Protein AF-A0A8H6L3G5-F1 (afdb_monomer)

Secondary structure (DSSP, 8-state):
--HHHHHHHHHHHHHHHHHT-TTS------TTBGGGS-TTSTTTSSS-TT---TTSPPP-TT-BS--EEEEEE-TTS-EEEEEEESS---------HHHHHHHHHHS---TTTTT--TTT---------

Organism: NCBI:txid112416

Mean predicted aligned error: 13.93 Å

InterPro domains:
  IPR003010 Carbon-nitrogen hydrolase [PF00795] (61-104)
  IPR036526 Carbon-nitrogen hydrolase superfamily [G3DSA:3.60.110.10] (43-126)
  IPR036526 Carbon-nitrogen hydrolase superfamily [SSF56317] (59-121)
  IPR044149 Nitrilase/Cyanide hydratase [PTHR46044] (58-125)

Solvent-accessible surface area (backbone atoms only — not comparable to full-atom values):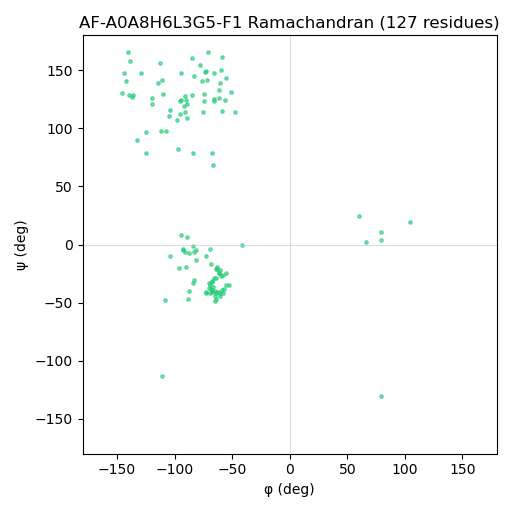 8426 Å² total; per-residue (Å²): 136,64,66,67,61,51,52,54,50,53,55,50,53,54,49,55,57,51,71,76,38,88,86,54,80,73,79,83,53,74,41,52,26,48,63,79,50,64,74,76,38,71,66,71,27,86,91,41,92,84,49,52,46,97,86,70,44,75,82,49,58,85,42,67,77,50,58,77,50,64,59,41,69,41,85,84,73,44,71,62,28,70,63,42,61,46,50,87,78,89,87,72,68,89,82,61,72,66,54,55,57,45,34,50,63,74,51,63,77,32,72,85,53,90,65,47,48,69,92,80,58,76,84,88,82,88,85,85,130

Foldseek 3Di:
DVPVVVVVVVVVVVVVVCVVDVPDDDPLDQPQFPLVDPCVPPLNDPPDQPRDDPVSHHGDRGDHPDQFQDFDAALVRHTQGGTDTRGDDDDDGDDDPVSVVVSCVVVVPPCVPPVDDCVVDDDDDDDDD

Radius of gyration: 22.5 Å; Cα contacts (8 Å, |Δi|>4): 105; chains: 1; bounding box: 47×41×61 Å

Sequence (129 aa):
MPLVRHQLKSILQSKLLAYLNPSHSSPTLPTHQVSLFPSDYPPFAAPNPSDRKPDGTAWTANDVLSHGGSCVIGPLGTFLAEPVWGNEEIVYAELRMGELTEAKMDFSFDPVGSYLRPGVLYVPVEVLY

pLDDT: mean 70.88, std 15.43, range [35.84, 92.38]

Structure (mmCIF, N/CA/C/O backbone):
data_AF-A0A8H6L3G5-F1
#
_entry.id   AF-A0A8H6L3G5-F1
#
loop_
_atom_site.group_PDB
_atom_site.id
_atom_site.type_symbol
_atom_site.label_atom_id
_atom_site.label_alt_id
_atom_site.label_comp_id
_atom_site.label_asym_id
_atom_site.label_entity_id
_atom_site.label_seq_id
_atom_site.pdbx_PDB_ins_code
_atom_site.Cartn_x
_atom_site.Cartn_y
_atom_site.Cartn_z
_atom_site.occupancy
_atom_site.B_iso_or_equiv
_atom_site.auth_seq_id
_atom_site.auth_comp_id
_atom_site.auth_asym_id
_atom_site.auth_atom_id
_atom_site.pdbx_PDB_model_num
ATOM 1 N N . MET A 1 1 ? 10.151 18.062 -30.254 1.00 47.44 1 MET A N 1
ATOM 2 C CA . MET A 1 1 ? 9.072 17.887 -29.249 1.00 47.44 1 MET A CA 1
ATOM 3 C C . MET A 1 1 ? 7.711 17.330 -29.765 1.00 47.44 1 MET A C 1
ATOM 5 O O . MET A 1 1 ? 6.732 17.471 -29.042 1.00 47.44 1 MET A O 1
ATOM 9 N N . PRO A 1 2 ? 7.579 16.635 -30.924 1.00 43.16 2 PRO A N 1
ATOM 10 C CA . PRO A 1 2 ? 6.332 15.920 -31.274 1.00 43.16 2 PRO A CA 1
ATOM 11 C C . PRO A 1 2 ? 6.332 14.412 -30.932 1.00 43.16 2 PRO A C 1
ATOM 13 O O . PRO A 1 2 ? 5.262 13.827 -30.779 1.00 43.16 2 PRO A O 1
ATOM 16 N N . LEU A 1 3 ? 7.508 13.790 -30.760 1.00 40.47 3 LEU A N 1
ATOM 17 C CA . LEU A 1 3 ? 7.647 12.334 -30.589 1.00 40.47 3 LEU A CA 1
ATOM 18 C C . LEU A 1 3 ? 7.055 11.811 -29.263 1.00 40.47 3 LEU A C 1
ATOM 20 O O . LEU A 1 3 ? 6.355 10.804 -29.248 1.00 40.47 3 LEU A O 1
ATOM 24 N N . VAL A 1 4 ? 7.269 12.542 -28.162 1.00 45.81 4 VAL A N 1
ATOM 25 C CA . VAL A 1 4 ? 6.807 12.165 -26.810 1.00 45.81 4 VAL A CA 1
ATOM 26 C C . VAL A 1 4 ? 5.277 12.147 -26.721 1.00 45.81 4 VAL A C 1
ATOM 28 O O . VAL A 1 4 ? 4.692 11.225 -26.162 1.00 45.81 4 VAL A O 1
ATOM 31 N N . ARG A 1 5 ? 4.601 13.120 -27.351 1.00 44.12 5 ARG A N 1
ATOM 32 C CA . ARG A 1 5 ? 3.128 13.168 -27.403 1.00 44.12 5 ARG A CA 1
ATOM 33 C C . ARG A 1 5 ? 2.538 12.032 -28.236 1.00 44.12 5 ARG A C 1
ATOM 35 O O . ARG A 1 5 ? 1.439 11.578 -27.935 1.00 44.12 5 ARG A O 1
ATOM 42 N N . HIS A 1 6 ? 3.244 11.588 -29.274 1.00 35.84 6 HIS A N 1
ATOM 43 C CA . HIS A 1 6 ? 2.800 10.483 -30.117 1.00 35.84 6 HIS A CA 1
ATOM 44 C C . HIS A 1 6 ? 2.918 9.136 -29.387 1.00 35.84 6 HIS A C 1
ATOM 46 O O . HIS A 1 6 ? 1.985 8.337 -29.433 1.00 35.84 6 HIS A O 1
ATOM 52 N N . GLN A 1 7 ? 4.016 8.915 -28.655 1.00 47.03 7 GLN A N 1
ATOM 53 C CA . GLN A 1 7 ? 4.214 7.707 -27.844 1.00 47.03 7 GLN A CA 1
ATOM 54 C C . GLN A 1 7 ? 3.203 7.612 -26.692 1.00 47.03 7 GLN A C 1
ATOM 56 O O . GLN A 1 7 ? 2.553 6.583 -26.532 1.00 47.03 7 GLN A O 1
ATOM 61 N N . LEU A 1 8 ? 2.957 8.710 -25.967 1.00 44.19 8 LEU A N 1
ATOM 62 C CA . LEU A 1 8 ? 1.933 8.747 -24.914 1.00 44.19 8 LEU A CA 1
ATOM 63 C C . LEU A 1 8 ? 0.522 8.461 -25.445 1.00 44.19 8 LEU A C 1
ATOM 65 O O . LEU A 1 8 ? -0.222 7.707 -24.826 1.00 44.19 8 LEU A O 1
ATOM 69 N N . LYS A 1 9 ? 0.154 9.016 -26.608 1.00 44.09 9 LYS A N 1
ATOM 70 C CA . LYS A 1 9 ? -1.143 8.726 -27.240 1.00 44.09 9 LYS A CA 1
ATOM 71 C C . LYS A 1 9 ? -1.261 7.262 -27.655 1.00 44.09 9 LYS A C 1
ATOM 73 O O . LYS A 1 9 ? -2.298 6.666 -27.402 1.00 44.09 9 LYS A O 1
ATOM 78 N N . SER A 1 10 ? -0.199 6.688 -28.222 1.00 38.88 10 SER A N 1
ATOM 79 C CA . SER A 1 10 ? -0.140 5.272 -28.602 1.00 38.88 10 SER A CA 1
ATOM 80 C C . SER A 1 10 ? -0.329 4.347 -27.396 1.00 38.88 10 SER A C 1
ATOM 82 O O . SER A 1 10 ? -1.105 3.398 -27.471 1.00 38.88 10 SER A O 1
ATOM 84 N N . ILE A 1 11 ? 0.331 4.652 -26.274 1.00 47.75 11 ILE A N 1
ATOM 85 C CA . ILE A 1 11 ? 0.233 3.882 -25.025 1.00 47.75 11 ILE A CA 1
ATOM 86 C C . ILE A 1 11 ? -1.165 4.014 -24.404 1.00 47.75 11 ILE A C 1
ATOM 88 O O . ILE A 1 11 ? -1.724 3.038 -23.916 1.00 47.75 11 ILE A O 1
ATOM 92 N N . LEU A 1 12 ? -1.769 5.205 -24.439 1.00 53.69 12 LEU A N 1
ATOM 93 C CA . LEU A 1 12 ? -3.120 5.417 -23.911 1.00 53.69 12 LEU A CA 1
ATOM 94 C C . LEU A 1 12 ? -4.198 4.739 -24.776 1.00 53.69 12 LEU A C 1
ATOM 96 O O . LEU A 1 12 ? -5.156 4.193 -24.233 1.00 53.69 12 LEU A O 1
ATOM 100 N N . GLN A 1 13 ? -4.044 4.735 -26.105 1.00 48.84 13 GLN A N 1
ATOM 101 C CA . GLN A 1 13 ? -4.986 4.081 -27.024 1.00 48.84 13 GLN A CA 1
ATOM 102 C C . GLN A 1 13 ? -4.938 2.554 -26.922 1.00 48.84 13 GLN A C 1
ATOM 104 O O . GLN A 1 13 ? -5.993 1.919 -26.923 1.00 48.84 13 GLN A O 1
ATOM 109 N N . SER A 1 14 ? -3.742 1.965 -26.806 1.00 43.97 14 SER A N 1
ATOM 110 C CA . SER A 1 14 ? -3.608 0.519 -26.598 1.00 43.97 14 SER A CA 1
ATOM 111 C C . SER A 1 14 ? -4.159 0.089 -25.235 1.00 43.97 14 SER A C 1
ATOM 113 O O . SER A 1 14 ? -4.830 -0.938 -25.155 1.00 43.97 14 SER A O 1
ATOM 115 N N . LYS A 1 15 ? -3.980 0.912 -24.191 1.00 54.81 15 LYS A N 1
ATOM 116 C CA . LYS A 1 15 ? -4.570 0.690 -22.860 1.00 54.81 15 LYS A CA 1
ATOM 117 C C . LYS A 1 15 ? -6.096 0.743 -22.883 1.00 54.81 15 LYS A C 1
ATOM 119 O O . LYS A 1 15 ? -6.733 -0.169 -22.372 1.00 54.81 15 LYS A O 1
ATOM 124 N N . LEU A 1 16 ? -6.694 1.749 -23.529 1.00 53.56 16 LEU A N 1
ATOM 125 C CA . LEU A 1 16 ? -8.155 1.867 -23.649 1.00 53.56 16 LEU A CA 1
ATOM 126 C C . LEU A 1 16 ? -8.781 0.646 -24.353 1.00 53.56 16 LEU A C 1
ATOM 128 O O . LEU A 1 16 ? -9.835 0.170 -23.942 1.00 53.56 16 LEU A O 1
ATOM 132 N N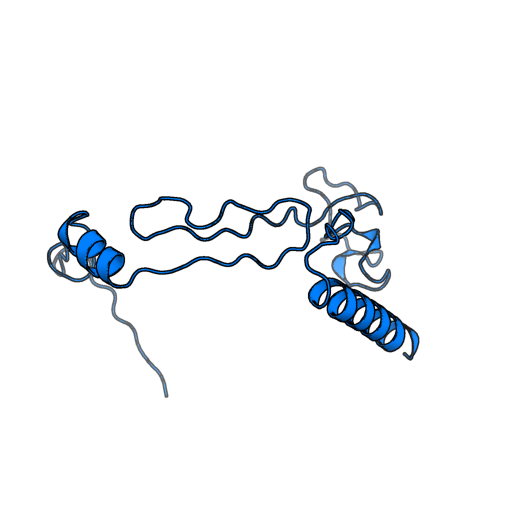 . LEU A 1 17 ? -8.124 0.121 -25.392 1.00 50.94 17 LEU A N 1
ATOM 133 C CA . LEU A 1 17 ? -8.584 -1.068 -26.120 1.00 50.94 17 LEU A CA 1
ATOM 134 C C . LEU A 1 17 ? -8.462 -2.359 -25.296 1.00 50.94 17 LEU A C 1
ATOM 136 O O . LEU A 1 17 ? -9.320 -3.230 -25.427 1.00 50.94 17 LEU A O 1
ATOM 140 N N . ALA A 1 18 ? -7.453 -2.468 -24.425 1.00 50.81 18 ALA A N 1
ATOM 141 C CA . ALA A 1 18 ? -7.323 -3.584 -23.487 1.00 50.81 18 ALA A CA 1
ATOM 142 C C . ALA A 1 18 ? -8.410 -3.559 -22.391 1.00 50.81 18 ALA A C 1
ATOM 144 O O . ALA A 1 18 ? -8.932 -4.610 -22.033 1.00 50.81 18 ALA A O 1
ATOM 145 N N . TYR A 1 19 ? -8.834 -2.374 -21.927 1.00 51.31 19 TYR A N 1
ATOM 146 C CA . TYR A 1 19 ? -9.932 -2.239 -20.952 1.00 51.31 19 TYR A CA 1
ATOM 147 C C . TYR A 1 19 ? -11.303 -2.674 -21.481 1.00 51.31 19 TYR A C 1
ATOM 149 O O . TYR A 1 19 ? -12.155 -3.090 -20.700 1.00 51.31 19 TYR A O 1
ATOM 157 N N . LEU A 1 20 ? -11.541 -2.564 -22.790 1.00 48.34 20 LEU A N 1
ATOM 158 C CA . LEU A 1 20 ? -12.844 -2.863 -23.394 1.00 48.34 20 LEU A CA 1
ATOM 159 C C . LEU A 1 20 ? -13.065 -4.359 -23.685 1.00 48.34 20 LEU A C 1
ATOM 161 O O . LEU A 1 20 ? -14.177 -4.734 -24.046 1.00 48.34 20 LEU A O 1
ATOM 165 N N . ASN A 1 21 ? -12.050 -5.215 -23.508 1.00 41.09 21 ASN A N 1
ATOM 166 C CA . ASN A 1 21 ? -12.141 -6.663 -23.723 1.00 41.09 21 ASN A CA 1
ATOM 167 C C . ASN A 1 21 ? -11.527 -7.447 -22.545 1.00 41.09 21 ASN A C 1
ATOM 169 O O . ASN A 1 21 ? -10.350 -7.808 -22.593 1.00 41.09 21 ASN A O 1
ATOM 173 N N . PRO A 1 22 ? -12.318 -7.793 -21.511 1.00 46.03 22 PRO A N 1
ATOM 174 C CA . PRO A 1 22 ? -11.829 -8.488 -20.314 1.00 46.03 22 PRO A CA 1
ATOM 175 C C . PRO A 1 22 ? -11.394 -9.948 -20.555 1.00 46.03 22 PRO A C 1
ATOM 177 O O . PRO A 1 22 ? -10.902 -10.599 -19.641 1.00 46.03 22 PRO A O 1
ATOM 180 N N . SER A 1 23 ? -11.563 -10.484 -21.770 1.00 41.09 23 SER A N 1
ATOM 181 C CA . SER A 1 23 ? -11.120 -11.834 -22.148 1.00 41.09 23 SER A CA 1
ATOM 182 C C . SER A 1 23 ? -9.678 -11.898 -22.660 1.00 41.09 23 SER A C 1
ATOM 184 O O . SER A 1 23 ? -9.171 -12.992 -22.903 1.00 41.09 23 SER A O 1
ATOM 186 N N . HIS A 1 24 ? -9.017 -10.755 -22.856 1.00 40.16 24 HIS A N 1
ATOM 187 C CA . HIS A 1 24 ? -7.600 -10.716 -23.193 1.00 40.16 24 HIS A CA 1
ATOM 1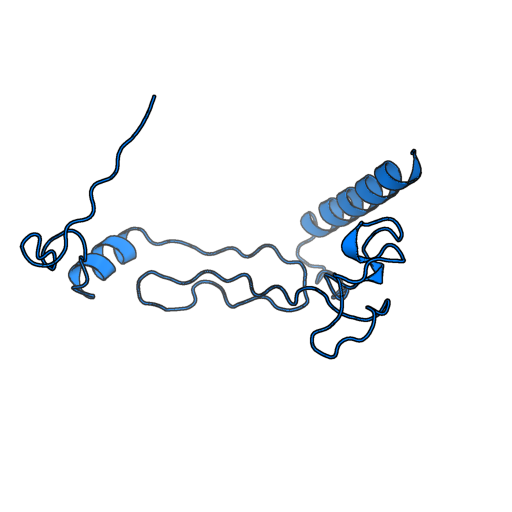88 C C . HIS A 1 24 ? -6.797 -10.463 -21.922 1.00 40.16 24 HIS A C 1
ATOM 190 O O . HIS A 1 24 ? -6.773 -9.351 -21.404 1.00 40.16 24 HIS A O 1
ATOM 196 N N . SER A 1 25 ? -6.108 -11.500 -21.442 1.00 41.75 25 SER A N 1
ATOM 197 C CA . SER A 1 25 ? -4.974 -11.333 -20.537 1.00 41.75 25 SER A CA 1
ATOM 198 C C . SER A 1 25 ? -4.064 -10.252 -21.119 1.00 41.75 25 SER A C 1
ATOM 200 O O . SER A 1 25 ? -3.526 -10.430 -22.219 1.00 41.75 25 SER A O 1
ATOM 202 N N . SER A 1 26 ? -3.951 -9.120 -20.422 1.00 44.78 26 SER A N 1
ATOM 203 C CA . SER A 1 26 ? -3.047 -8.039 -20.806 1.00 44.78 26 SER A CA 1
ATOM 204 C C . SER A 1 26 ? -1.653 -8.642 -21.026 1.00 44.78 26 SER A C 1
ATOM 206 O O . SER A 1 26 ? -1.225 -9.455 -20.200 1.00 44.78 26 SER A O 1
ATOM 208 N N . PRO A 1 27 ? -0.960 -8.353 -22.143 1.00 44.34 27 PRO A N 1
ATOM 209 C CA . PRO A 1 27 ? 0.368 -8.902 -22.366 1.00 44.34 27 PRO A CA 1
ATOM 210 C C . PRO A 1 27 ? 1.256 -8.502 -21.185 1.00 44.34 27 PRO A C 1
ATOM 212 O O . PRO A 1 27 ? 1.366 -7.318 -20.870 1.00 44.34 27 PRO A O 1
ATOM 215 N N . THR A 1 28 ? 1.867 -9.497 -20.536 1.00 51.50 28 THR A N 1
ATOM 216 C CA . THR A 1 28 ? 2.838 -9.349 -19.442 1.00 51.50 28 THR A CA 1
ATOM 217 C C . THR A 1 28 ? 4.114 -8.708 -19.985 1.00 51.50 28 THR A C 1
ATOM 219 O O . THR A 1 28 ? 5.142 -9.363 -20.172 1.00 51.50 28 THR A O 1
ATOM 222 N N . LEU A 1 29 ? 4.031 -7.439 -20.371 1.00 53.88 29 LEU A N 1
ATOM 223 C CA . LEU A 1 29 ? 5.201 -6.644 -20.688 1.00 53.88 29 LEU A CA 1
ATOM 224 C C . LEU A 1 29 ? 5.870 -6.296 -19.358 1.00 53.88 29 LEU A C 1
ATOM 226 O O . LEU A 1 29 ? 5.181 -5.806 -18.464 1.00 53.88 29 LEU A O 1
ATOM 230 N N . PRO A 1 30 ? 7.184 -6.535 -19.214 1.00 56.56 30 PRO A N 1
ATOM 231 C CA . PRO A 1 30 ? 7.897 -6.172 -18.001 1.00 56.56 30 PRO A CA 1
ATOM 232 C C . PRO A 1 30 ? 7.766 -4.666 -17.792 1.00 56.56 30 PRO A C 1
ATOM 234 O O . PRO A 1 30 ? 8.230 -3.861 -18.604 1.00 56.56 30 PRO A O 1
ATOM 237 N N . THR A 1 31 ? 7.086 -4.281 -16.721 1.00 62.34 31 THR A N 1
ATOM 238 C CA . THR A 1 31 ? 6.872 -2.878 -16.390 1.00 62.34 31 THR A CA 1
ATOM 239 C C . THR A 1 31 ? 8.130 -2.278 -15.771 1.00 62.34 31 THR A C 1
ATOM 241 O O . THR A 1 31 ? 8.970 -2.974 -15.205 1.00 62.34 31 THR A O 1
ATOM 244 N N . HIS A 1 32 ? 8.282 -0.958 -15.902 1.00 70.31 32 HIS A N 1
ATOM 245 C CA . HIS A 1 32 ? 9.360 -0.186 -15.270 1.00 70.31 32 HIS A 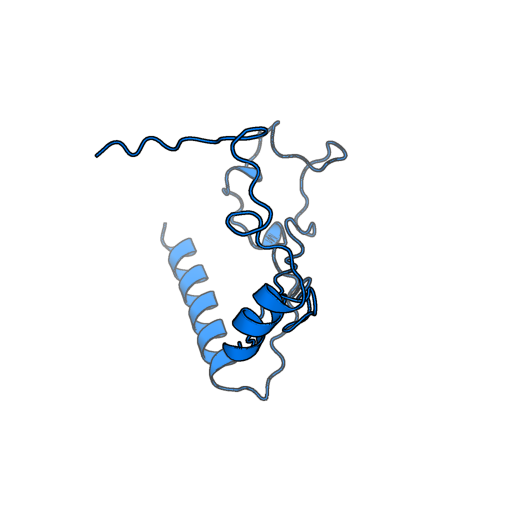CA 1
ATOM 246 C C . HIS A 1 32 ? 10.796 -0.577 -15.666 1.00 70.31 32 HIS A C 1
ATOM 248 O O . HIS A 1 32 ? 11.730 -0.294 -14.913 1.00 70.31 32 HIS A O 1
ATOM 254 N N . GLN A 1 33 ? 11.002 -1.183 -16.839 1.00 78.75 33 GLN A N 1
ATOM 255 C CA . GLN A 1 33 ? 12.346 -1.300 -17.404 1.00 78.75 33 GLN A CA 1
ATOM 256 C C . GLN A 1 33 ? 12.913 0.075 -17.762 1.00 78.75 33 GLN A C 1
ATOM 258 O O . GLN A 1 33 ? 12.175 0.953 -18.210 1.00 78.75 33 GLN A O 1
ATOM 263 N N . VAL A 1 34 ? 14.230 0.244 -17.639 1.00 76.44 34 VAL A N 1
ATOM 264 C CA . VAL A 1 34 ? 14.940 1.473 -18.045 1.00 76.44 34 VAL A CA 1
ATOM 265 C C . VAL A 1 34 ? 14.656 1.825 -19.511 1.00 76.44 34 VAL A C 1
ATOM 267 O O . VAL A 1 34 ? 14.506 2.996 -19.849 1.00 76.44 34 VAL A O 1
ATOM 270 N N . SER A 1 35 ? 14.492 0.817 -20.372 1.00 77.94 35 SER A N 1
ATOM 271 C CA . SER A 1 35 ? 14.134 0.973 -21.789 1.00 77.94 35 SER A CA 1
ATOM 272 C C . SER A 1 35 ? 12.790 1.672 -22.048 1.00 77.94 35 SER A C 1
ATOM 274 O O . SER A 1 35 ? 12.587 2.207 -23.137 1.00 77.94 35 SER A O 1
ATOM 276 N N . LEU A 1 36 ? 11.872 1.675 -21.075 1.00 7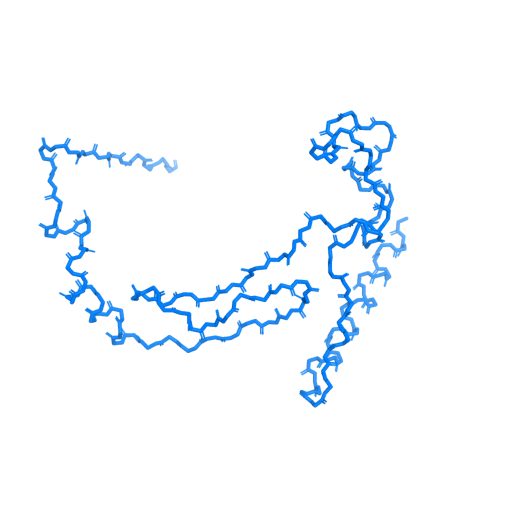5.12 36 LEU A N 1
ATOM 277 C CA . LEU A 1 36 ? 10.558 2.317 -21.196 1.00 75.12 36 LEU A CA 1
ATOM 278 C C . LEU A 1 36 ? 10.615 3.828 -20.948 1.00 75.12 36 LEU A C 1
ATOM 280 O O . LEU A 1 36 ? 9.652 4.538 -21.248 1.00 75.12 36 LEU A O 1
ATOM 284 N N . PHE A 1 37 ? 11.724 4.324 -20.399 1.00 75.00 37 PHE A N 1
ATOM 285 C CA . PHE A 1 37 ? 11.924 5.739 -20.136 1.00 75.00 37 PHE A CA 1
ATOM 286 C C . PHE A 1 37 ? 12.665 6.399 -21.303 1.00 75.00 37 PHE A C 1
ATOM 288 O O . PHE A 1 37 ? 13.507 5.771 -21.949 1.00 75.00 37 PHE A O 1
ATOM 295 N N . PRO A 1 38 ? 12.379 7.679 -21.592 1.00 80.12 38 PRO A N 1
ATOM 296 C CA . PRO A 1 38 ? 13.159 8.433 -22.561 1.00 80.12 38 PRO A CA 1
ATOM 297 C C . PRO A 1 38 ? 14.650 8.431 -22.200 1.00 80.12 38 PRO A C 1
ATOM 299 O O . PRO A 1 38 ? 15.012 8.530 -21.028 1.00 80.12 38 PRO A O 1
ATOM 302 N N . SER A 1 39 ? 15.527 8.372 -23.203 1.00 73.44 39 SER A N 1
ATOM 303 C CA . SER A 1 39 ? 16.983 8.410 -22.991 1.00 73.44 39 SER A CA 1
ATOM 304 C C . SER A 1 39 ? 17.474 9.725 -22.370 1.00 73.44 39 SER A C 1
ATOM 306 O O . SER A 1 39 ? 18.582 9.791 -21.852 1.00 73.44 39 SER A O 1
ATOM 308 N N . ASP A 1 40 ? 16.664 10.781 -22.459 1.00 72.31 40 ASP A N 1
ATOM 309 C CA . ASP A 1 40 ? 16.874 12.098 -21.858 1.00 72.31 40 ASP A CA 1
ATOM 310 C C . ASP A 1 40 ? 16.190 12.257 -20.486 1.00 72.31 40 ASP A C 1
ATOM 312 O O . ASP A 1 40 ? 16.162 13.358 -19.934 1.00 72.31 40 ASP A O 1
ATOM 316 N N . TYR A 1 41 ? 15.646 11.180 -19.907 1.00 72.19 41 TYR A N 1
ATOM 317 C CA . TYR A 1 41 ? 15.111 11.204 -18.549 1.00 72.19 41 TYR A CA 1
ATOM 318 C C . TYR A 1 41 ? 16.265 11.449 -17.552 1.00 72.19 41 TYR A C 1
ATOM 320 O O . TYR A 1 41 ? 17.243 10.701 -17.583 1.00 72.19 41 TYR A O 1
ATOM 328 N N . PRO A 1 42 ? 16.198 12.475 -16.676 1.00 67.06 42 PRO A N 1
ATOM 329 C CA . PRO A 1 42 ? 17.357 12.968 -15.913 1.00 67.06 42 PRO A CA 1
ATOM 330 C C . PRO A 1 42 ? 18.144 11.917 -15.102 1.00 67.06 42 PRO A C 1
ATOM 332 O O . PRO A 1 42 ? 19.368 12.034 -15.022 1.00 67.06 42 PRO A O 1
ATOM 335 N N . PRO A 1 43 ? 17.500 10.888 -14.521 1.00 68.94 43 PRO A N 1
ATOM 336 C CA . PRO A 1 43 ? 18.191 9.749 -13.913 1.00 68.94 43 PRO A CA 1
ATOM 337 C C . PRO A 1 43 ? 19.126 8.998 -14.892 1.00 68.94 43 PRO A C 1
ATOM 339 O O . PRO A 1 43 ? 20.284 8.749 -14.574 1.00 68.94 43 PRO A O 1
ATOM 342 N N . PHE A 1 44 ? 18.705 8.767 -16.142 1.00 68.94 44 PHE A N 1
ATOM 343 C CA . PHE A 1 44 ? 19.456 7.976 -17.136 1.00 68.94 44 PHE A CA 1
ATOM 344 C C . PHE A 1 44 ? 20.376 8.797 -18.052 1.00 68.94 44 PHE A C 1
ATOM 346 O O . PHE A 1 44 ? 21.116 8.226 -18.857 1.00 68.94 44 PHE A O 1
ATOM 353 N N . ALA A 1 45 ? 20.355 10.129 -17.949 1.00 64.69 45 ALA A N 1
ATOM 354 C CA . ALA A 1 45 ? 21.190 11.003 -18.764 1.00 64.69 45 ALA A CA 1
ATOM 355 C C . ALA A 1 45 ? 22.655 10.982 -18.288 1.00 64.69 45 ALA A C 1
ATOM 357 O O . ALA A 1 45 ? 22.966 11.294 -17.139 1.00 64.69 45 ALA A O 1
ATOM 358 N N . ALA A 1 46 ? 23.589 10.655 -19.183 1.00 62.56 46 ALA A N 1
ATOM 359 C CA . ALA A 1 46 ? 25.014 10.764 -18.888 1.00 62.56 46 ALA A CA 1
ATOM 360 C C . ALA A 1 46 ? 25.485 12.236 -18.943 1.00 62.56 46 ALA A C 1
ATOM 362 O O . ALA A 1 46 ? 25.098 12.949 -19.872 1.00 62.56 46 ALA A O 1
ATOM 363 N N . PRO A 1 47 ? 26.376 12.691 -18.037 1.00 63.84 47 PRO A N 1
ATOM 364 C CA . PRO A 1 47 ? 26.899 12.006 -16.857 1.00 63.84 47 PRO A CA 1
ATOM 365 C C . PRO A 1 47 ? 26.097 12.378 -15.596 1.00 63.84 47 PRO A C 1
ATOM 367 O O . PRO A 1 47 ? 26.196 13.505 -15.116 1.00 63.84 47 PRO A O 1
ATOM 370 N N . ASN A 1 48 ? 25.359 11.426 -15.020 1.00 63.88 48 ASN A N 1
ATOM 371 C CA . ASN A 1 48 ? 24.724 11.583 -13.710 1.00 63.88 48 ASN A CA 1
ATOM 372 C C . ASN A 1 48 ? 25.398 10.647 -12.683 1.00 63.88 48 ASN A C 1
ATOM 374 O O . ASN A 1 48 ? 25.102 9.455 -12.648 1.00 63.88 48 ASN A O 1
ATOM 378 N N . PRO A 1 49 ? 26.346 11.140 -11.860 1.00 62.56 49 PRO A N 1
ATOM 379 C CA . PRO A 1 49 ? 27.056 10.320 -10.874 1.00 62.56 49 PRO A CA 1
ATOM 380 C C . PRO A 1 49 ? 26.171 9.830 -9.723 1.00 62.56 49 PRO A C 1
ATOM 382 O O . PRO A 1 49 ? 26.589 8.936 -8.986 1.00 62.56 49 PRO A O 1
ATOM 385 N N . SER A 1 50 ? 25.000 10.446 -9.540 1.00 67.12 50 SER A N 1
ATOM 386 C CA . SER A 1 50 ? 24.108 10.211 -8.405 1.00 67.12 50 SER A CA 1
ATOM 387 C C . SER A 1 50 ? 23.094 9.097 -8.647 1.00 67.12 50 SER A C 1
ATOM 389 O O . SER A 1 50 ? 22.573 8.565 -7.672 1.00 67.12 50 SER A O 1
ATOM 391 N N . ASP A 1 51 ? 22.828 8.732 -9.904 1.00 71.38 51 ASP A N 1
ATOM 392 C CA . ASP A 1 51 ? 21.883 7.667 -10.240 1.00 71.38 51 ASP A CA 1
ATOM 393 C C . ASP A 1 51 ? 22.614 6.410 -10.726 1.00 71.38 51 ASP A C 1
ATOM 395 O O . ASP A 1 51 ? 23.057 6.298 -11.872 1.00 71.38 51 ASP A O 1
ATOM 399 N N . ARG A 1 52 ? 22.797 5.472 -9.798 1.00 72.12 52 ARG A N 1
ATOM 400 C CA . ARG A 1 52 ? 23.461 4.187 -10.013 1.00 72.12 52 ARG A CA 1
ATOM 401 C C . ARG A 1 52 ? 22.691 3.099 -9.295 1.00 72.12 52 ARG A C 1
ATOM 403 O O . ARG A 1 52 ? 21.997 3.347 -8.309 1.00 72.12 52 ARG A O 1
ATOM 410 N N . LYS A 1 53 ? 22.884 1.873 -9.759 1.00 75.94 53 LYS A N 1
ATOM 411 C CA . LYS A 1 53 ? 22.438 0.689 -9.035 1.00 75.94 53 LYS A CA 1
ATOM 412 C C . LYS A 1 53 ? 23.078 0.635 -7.637 1.00 75.94 53 LYS A C 1
ATOM 414 O O . LYS A 1 53 ? 24.132 1.243 -7.423 1.00 75.94 53 LYS A O 1
ATOM 419 N N . PRO A 1 54 ? 22.516 -0.150 -6.698 1.00 76.38 54 PRO A N 1
ATOM 420 C CA . PRO A 1 54 ? 23.112 -0.359 -5.375 1.00 76.38 54 PRO A CA 1
ATOM 421 C C . PRO A 1 54 ? 24.565 -0.867 -5.408 1.00 76.38 54 PRO A C 1
ATOM 423 O O . PRO A 1 54 ? 25.314 -0.649 -4.462 1.00 76.38 54 PRO A O 1
ATOM 426 N N . ASP A 1 55 ? 24.970 -1.523 -6.500 1.00 79.44 55 ASP A N 1
ATOM 427 C CA . ASP A 1 55 ? 26.331 -2.021 -6.742 1.00 79.44 55 ASP A CA 1
ATOM 428 C C . ASP A 1 55 ? 27.299 -0.958 -7.316 1.00 79.44 55 ASP A C 1
ATOM 430 O O . ASP A 1 55 ? 28.476 -1.243 -7.539 1.00 79.44 55 ASP A O 1
ATOM 434 N N . GLY A 1 56 ? 26.828 0.271 -7.556 1.00 74.75 56 GLY A N 1
ATOM 435 C CA . GLY A 1 56 ? 27.613 1.365 -8.132 1.00 74.75 56 GLY A CA 1
ATOM 436 C C . GLY A 1 56 ? 27.783 1.304 -9.655 1.00 74.75 56 GLY A C 1
ATOM 437 O O . GLY A 1 56 ? 28.484 2.150 -10.220 1.00 74.75 56 GLY A O 1
ATOM 438 N N . THR A 1 57 ? 27.156 0.347 -10.340 1.00 80.75 57 THR A N 1
ATOM 439 C CA . THR A 1 57 ? 27.163 0.272 -11.807 1.00 80.75 57 THR A CA 1
ATOM 440 C C . THR A 1 57 ? 26.068 1.146 -12.427 1.00 80.75 57 THR A C 1
ATOM 442 O O . THR A 1 57 ? 25.114 1.568 -11.768 1.00 80.75 57 THR A O 1
ATOM 445 N N . ALA A 1 58 ? 26.232 1.474 -13.711 1.00 77.69 58 ALA A N 1
ATOM 446 C CA . ALA A 1 58 ? 25.228 2.219 -14.464 1.00 77.69 58 ALA A CA 1
ATOM 447 C C . ALA A 1 58 ? 24.007 1.339 -14.774 1.00 77.69 58 ALA A C 1
ATOM 449 O O . ALA A 1 58 ? 24.129 0.130 -14.983 1.00 77.69 58 ALA A O 1
ATOM 450 N N . TRP A 1 59 ? 22.835 1.965 -14.852 1.00 76.56 59 TRP A N 1
ATOM 451 C CA . TRP A 1 59 ? 21.611 1.323 -15.317 1.00 76.56 59 TRP A CA 1
ATOM 452 C C . TRP A 1 59 ? 21.760 0.818 -16.761 1.00 76.56 59 TRP A C 1
ATOM 454 O O . TRP A 1 59 ? 22.331 1.488 -17.622 1.00 76.56 59 TRP A O 1
ATOM 464 N N . THR A 1 60 ? 21.234 -0.370 -17.033 1.00 81.44 60 THR A N 1
ATOM 465 C CA . THR A 1 60 ? 21.166 -0.992 -18.358 1.00 81.44 60 THR A CA 1
ATOM 466 C C . THR A 1 60 ? 19.709 -1.083 -18.803 1.00 81.44 60 THR A C 1
ATOM 468 O O . THR A 1 60 ? 18.797 -1.109 -17.983 1.00 81.44 60 THR A O 1
ATOM 471 N N . ALA A 1 61 ? 19.472 -1.158 -20.113 1.00 76.25 61 ALA A N 1
ATOM 472 C CA . ALA A 1 61 ? 18.125 -1.101 -20.686 1.00 76.25 61 ALA A CA 1
ATOM 473 C C . ALA A 1 61 ? 17.160 -2.193 -20.168 1.00 76.25 61 ALA A C 1
ATOM 475 O O . ALA A 1 61 ? 15.951 -1.974 -20.156 1.00 76.25 61 ALA A O 1
ATOM 476 N N . ASN A 1 62 ? 17.689 -3.342 -19.735 1.00 80.00 62 ASN A N 1
ATOM 477 C CA . ASN A 1 62 ? 16.902 -4.475 -19.239 1.00 80.00 62 ASN A CA 1
ATOM 478 C C . ASN A 1 62 ? 16.655 -4.433 -17.725 1.00 80.00 62 ASN A C 1
ATOM 480 O O . ASN A 1 62 ? 15.923 -5.282 -17.215 1.00 80.00 62 ASN A O 1
ATOM 484 N N . ASP A 1 63 ? 17.263 -3.492 -17.001 1.00 79.44 63 ASP A N 1
ATOM 485 C CA . ASP A 1 63 ? 17.058 -3.392 -15.559 1.00 79.44 63 ASP A CA 1
ATOM 486 C C . ASP A 1 63 ? 15.662 -2.866 -15.244 1.00 79.44 63 ASP A C 1
ATOM 488 O O . ASP A 1 63 ? 15.153 -1.967 -15.916 1.00 79.44 63 ASP A O 1
ATOM 492 N N . VAL A 1 64 ? 15.063 -3.421 -14.193 1.00 77.75 64 VAL A N 1
ATOM 493 C CA . VAL A 1 64 ? 13.771 -2.993 -13.656 1.00 77.75 64 VAL A CA 1
ATOM 494 C C . VAL A 1 64 ? 14.022 -1.994 -12.532 1.00 77.75 64 VAL A C 1
ATOM 496 O O . VAL A 1 64 ? 14.742 -2.292 -11.583 1.00 77.75 64 VAL A O 1
ATOM 499 N N . LEU A 1 65 ? 13.429 -0.808 -12.641 1.00 76.25 65 LEU A N 1
ATOM 500 C CA . LEU A 1 65 ? 13.597 0.282 -11.672 1.00 76.25 65 LEU A CA 1
ATOM 501 C C . LEU A 1 65 ? 12.658 0.146 -10.474 1.00 76.25 65 LEU A C 1
ATOM 503 O O . LEU A 1 65 ? 12.992 0.547 -9.364 1.00 76.25 65 LEU A O 1
ATOM 507 N N . SER A 1 66 ? 11.464 -0.395 -10.708 1.00 76.19 66 SER A N 1
ATOM 508 C CA . SER A 1 66 ? 10.466 -0.646 -9.674 1.00 76.19 66 SER A CA 1
ATOM 509 C C . SER A 1 66 ? 9.688 -1.905 -10.013 1.00 76.19 66 SER A C 1
ATOM 511 O O . SER A 1 66 ? 9.193 -2.056 -11.125 1.00 76.19 66 SER A O 1
ATOM 513 N N . HIS A 1 67 ? 9.564 -2.814 -9.051 1.00 75.88 67 HIS A N 1
ATOM 514 C CA . HIS A 1 67 ? 8.837 -4.068 -9.244 1.00 75.88 67 HIS A CA 1
ATOM 515 C C . HIS A 1 67 ? 7.315 -3.921 -9.085 1.00 75.88 67 HIS A C 1
ATOM 517 O O . HIS A 1 67 ? 6.590 -4.891 -9.312 1.00 75.88 67 HIS A O 1
ATOM 523 N N . GLY A 1 68 ? 6.824 -2.737 -8.708 1.00 81.69 68 GLY A N 1
ATOM 524 C CA . GLY A 1 68 ? 5.426 -2.542 -8.327 1.00 81.69 68 GLY A CA 1
ATOM 525 C C . GLY A 1 68 ? 5.170 -3.023 -6.898 1.00 81.69 68 GLY A C 1
ATOM 526 O O . GLY A 1 68 ? 5.906 -2.644 -5.988 1.00 81.69 68 GLY A O 1
ATOM 527 N N . GLY A 1 69 ? 4.129 -3.835 -6.705 1.00 83.31 69 GLY A N 1
ATOM 528 C CA . GLY A 1 69 ? 3.713 -4.344 -5.392 1.00 83.31 69 GLY A CA 1
ATOM 529 C C . GLY A 1 69 ? 2.469 -3.665 -4.821 1.00 83.31 69 GLY A C 1
ATOM 530 O O . GLY A 1 69 ? 2.239 -3.706 -3.613 1.00 83.31 69 GLY A O 1
ATOM 531 N N . SER A 1 70 ? 1.667 -3.012 -5.666 1.00 85.94 70 SER A N 1
ATOM 532 C CA . SER A 1 70 ? 0.385 -2.450 -5.241 1.00 85.94 70 SER A CA 1
ATOM 533 C C . SER A 1 70 ? -0.535 -3.569 -4.750 1.00 85.94 70 SER A C 1
ATOM 535 O O . SER A 1 70 ? -0.759 -4.543 -5.463 1.00 85.94 70 SER A O 1
ATOM 537 N N . CYS A 1 71 ? -1.056 -3.420 -3.534 1.00 89.25 71 CYS A N 1
ATOM 538 C CA . CYS A 1 71 ? -1.994 -4.338 -2.891 1.00 89.25 71 CYS A CA 1
ATOM 539 C C . CYS A 1 71 ? -3.052 -3.547 -2.119 1.00 89.25 71 CYS A C 1
ATOM 541 O O . CYS A 1 71 ? -2.877 -2.354 -1.845 1.00 89.25 71 CYS A O 1
ATOM 543 N N . VAL A 1 72 ? -4.133 -4.225 -1.739 1.00 88.69 72 VAL A N 1
ATOM 544 C CA . VAL A 1 72 ? -5.127 -3.685 -0.808 1.00 88.69 72 VAL A CA 1
ATOM 545 C C . VAL A 1 72 ? -5.182 -4.596 0.406 1.00 88.69 72 VAL A C 1
ATOM 547 O O . VAL A 1 72 ? -5.469 -5.787 0.287 1.00 88.69 72 VAL A O 1
ATOM 550 N N . ILE A 1 73 ? -4.914 -4.026 1.577 1.00 89.81 73 ILE A N 1
ATOM 551 C CA . ILE A 1 73 ? -4.915 -4.743 2.850 1.00 89.81 73 ILE A CA 1
ATOM 552 C C . ILE A 1 73 ? -6.113 -4.262 3.664 1.00 89.81 73 ILE A C 1
ATOM 554 O O . ILE A 1 73 ? -6.341 -3.060 3.813 1.00 89.81 73 ILE A O 1
ATOM 558 N N . GLY A 1 74 ? -6.891 -5.216 4.159 1.00 87.38 74 GLY A N 1
ATOM 559 C CA . GLY A 1 74 ? -8.024 -4.983 5.033 1.00 87.38 74 GLY A CA 1
ATOM 560 C C . GLY A 1 74 ? -7.592 -4.532 6.430 1.00 87.38 74 GLY A C 1
ATOM 561 O O . GLY A 1 74 ? -6.435 -4.687 6.825 1.00 87.38 74 GLY A O 1
ATOM 562 N N . PRO A 1 75 ? -8.530 -4.004 7.226 1.00 83.50 75 PRO A N 1
ATOM 563 C CA . PRO A 1 75 ? -8.235 -3.457 8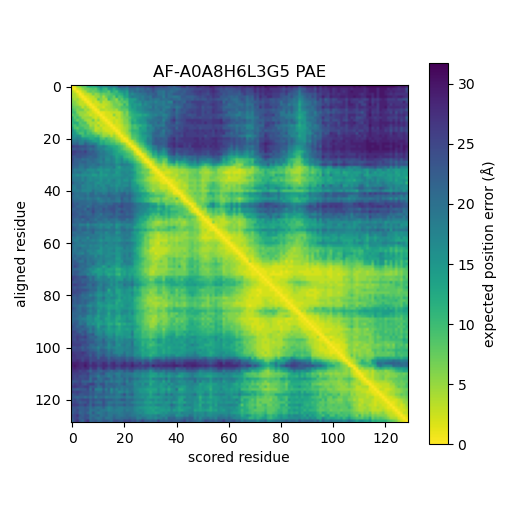.551 1.00 83.50 75 PRO A CA 1
ATOM 564 C C . PRO A 1 75 ? -7.709 -4.503 9.548 1.00 83.50 75 PRO A C 1
ATOM 566 O O . PRO A 1 75 ? -7.034 -4.144 10.507 1.00 83.50 75 PRO A O 1
ATOM 569 N N . LEU A 1 76 ? -7.970 -5.791 9.303 1.00 82.88 76 LEU A N 1
ATOM 570 C CA . LEU A 1 76 ? -7.470 -6.915 10.102 1.00 82.88 76 LEU A CA 1
ATOM 571 C C . LEU A 1 76 ? -6.104 -7.442 9.618 1.00 82.88 76 LEU A C 1
ATOM 573 O O . LEU A 1 76 ? -5.641 -8.479 10.088 1.00 82.88 76 LEU A O 1
ATOM 577 N N . GLY A 1 77 ? -5.463 -6.769 8.656 1.00 84.38 77 GLY A N 1
ATOM 578 C CA . GLY A 1 77 ? -4.187 -7.200 8.074 1.00 84.38 77 GLY A CA 1
ATOM 579 C C . GLY A 1 77 ? -4.308 -8.318 7.033 1.00 84.38 77 GLY A C 1
ATOM 580 O O . GLY A 1 77 ? -3.300 -8.894 6.634 1.00 84.38 77 GLY A O 1
ATOM 581 N N . THR A 1 78 ? -5.523 -8.641 6.588 1.00 87.06 78 THR A N 1
ATOM 582 C CA . THR A 1 78 ? -5.780 -9.616 5.520 1.00 87.06 78 THR A CA 1
ATOM 583 C C . THR A 1 78 ? -5.631 -8.971 4.143 1.00 87.06 78 THR A C 1
ATOM 585 O O . THR A 1 78 ? -5.983 -7.809 3.956 1.00 87.06 78 THR A O 1
ATOM 588 N N . PHE A 1 79 ? -5.133 -9.706 3.149 1.00 86.62 79 PHE A N 1
ATOM 589 C CA . PHE A 1 79 ? -5.100 -9.206 1.773 1.00 86.62 79 PHE A CA 1
ATOM 590 C C . PHE A 1 79 ? -6.507 -9.259 1.168 1.00 86.62 79 PHE A C 1
ATOM 592 O O . PHE A 1 79 ? -7.070 -10.334 0.984 1.00 86.62 79 PHE A O 1
ATOM 599 N N . LEU A 1 80 ? -7.076 -8.087 0.871 1.00 86.12 80 LEU A N 1
ATOM 600 C CA . LEU A 1 80 ? -8.308 -7.962 0.082 1.00 86.12 80 LEU A CA 1
ATOM 601 C C . LEU A 1 80 ? -7.998 -8.014 -1.414 1.00 86.12 80 LEU A C 1
ATOM 603 O O . LEU A 1 80 ? -8.807 -8.491 -2.204 1.00 86.12 80 LEU A O 1
ATOM 607 N N . ALA A 1 81 ? -6.808 -7.542 -1.785 1.00 89.12 81 ALA A N 1
ATOM 608 C CA . ALA A 1 81 ? -6.211 -7.797 -3.077 1.00 89.12 81 ALA A CA 1
ATOM 609 C C . ALA A 1 81 ? -4.711 -8.055 -2.920 1.00 89.12 81 ALA A C 1
ATOM 611 O O . ALA A 1 81 ? -3.995 -7.272 -2.286 1.00 89.12 81 ALA A O 1
ATOM 612 N N . GLU A 1 82 ? -4.266 -9.167 -3.500 1.00 86.62 82 GLU A N 1
ATOM 613 C CA . GLU A 1 82 ? -2.875 -9.615 -3.493 1.00 86.62 82 GLU A CA 1
ATOM 614 C C . GLU A 1 82 ? -1.945 -8.578 -4.150 1.00 86.62 82 GLU A C 1
ATOM 616 O O . GLU A 1 82 ? -2.365 -7.835 -5.043 1.00 86.62 82 GLU A O 1
ATOM 621 N N . PRO A 1 83 ? -0.672 -8.505 -3.726 1.00 86.19 83 PRO A N 1
ATOM 622 C CA . PRO A 1 83 ? 0.298 -7.610 -4.335 1.00 86.19 83 PRO A CA 1
ATOM 623 C C . PRO A 1 83 ? 0.599 -8.011 -5.778 1.00 86.19 83 PRO A C 1
ATOM 625 O O . PRO A 1 83 ? 1.052 -9.123 -6.055 1.00 86.19 83 PRO A O 1
ATOM 628 N N . VAL A 1 84 ? 0.397 -7.068 -6.698 1.00 83.19 84 VAL A N 1
ATOM 629 C CA . VAL A 1 84 ? 0.716 -7.262 -8.115 1.00 83.19 84 VAL A CA 1
ATOM 630 C C . VAL A 1 84 ? 2.158 -6.848 -8.383 1.00 83.19 84 VAL A C 1
ATOM 632 O O . VAL A 1 84 ? 2.543 -5.693 -8.178 1.00 83.19 84 VAL A O 1
ATOM 635 N N . TRP A 1 85 ? 2.952 -7.799 -8.872 1.00 82.38 85 TRP A N 1
ATOM 636 C CA . TRP A 1 85 ? 4.371 -7.623 -9.175 1.00 82.38 85 TRP A CA 1
ATOM 637 C C . TRP A 1 85 ? 4.642 -7.744 -10.669 1.00 82.38 85 TRP A C 1
ATOM 639 O O . TRP A 1 85 ? 4.107 -8.630 -11.333 1.00 82.38 85 TRP A O 1
ATOM 649 N N . GLY A 1 86 ? 5.518 -6.882 -11.189 1.00 72.88 86 GLY A N 1
ATOM 650 C CA . GLY A 1 86 ? 6.066 -6.991 -12.548 1.00 72.88 86 GLY A CA 1
ATOM 651 C C . GLY A 1 86 ? 5.067 -6.804 -13.695 1.00 72.88 86 GLY A C 1
ATOM 652 O O . GLY A 1 86 ? 5.471 -6.906 -14.851 1.00 72.88 86 GLY A O 1
ATOM 653 N N . ASN A 1 87 ? 3.802 -6.511 -13.385 1.00 72.12 87 ASN A N 1
ATOM 654 C CA . ASN A 1 87 ? 2.714 -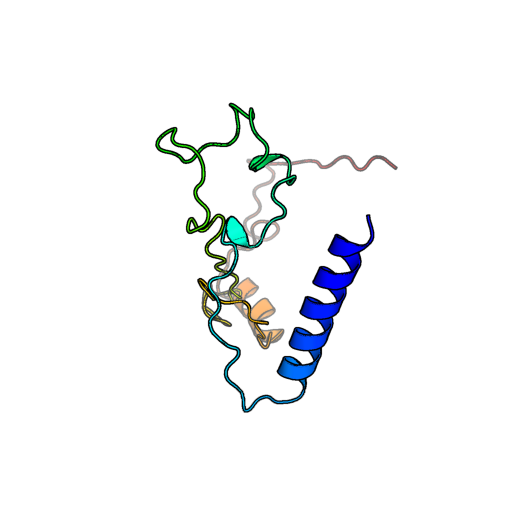6.333 -14.339 1.00 72.12 87 ASN A CA 1
ATOM 655 C C . ASN A 1 87 ? 1.977 -5.017 -14.068 1.00 72.12 87 ASN A C 1
ATOM 657 O O . ASN A 1 87 ? 1.875 -4.572 -12.925 1.00 72.12 87 ASN A O 1
ATOM 661 N N . GLU A 1 88 ? 1.458 -4.393 -15.128 1.00 76.94 88 GLU A N 1
ATOM 662 C CA . GLU A 1 88 ? 0.565 -3.240 -15.014 1.00 76.94 88 GLU A CA 1
ATOM 663 C C . GLU A 1 88 ? -0.876 -3.746 -14.961 1.00 76.94 88 GLU A C 1
ATOM 665 O O . GLU A 1 88 ? -1.380 -4.308 -15.935 1.00 76.94 88 GLU A O 1
ATOM 670 N N . GLU A 1 89 ? -1.536 -3.542 -13.825 1.00 76.06 89 GLU A N 1
ATOM 671 C CA . GLU A 1 89 ? -2.896 -4.012 -13.573 1.00 76.06 89 GLU A CA 1
ATOM 672 C C . GLU A 1 89 ? -3.656 -2.989 -12.720 1.00 76.06 89 GLU A C 1
ATOM 674 O O . GLU A 1 89 ? -3.060 -2.305 -11.885 1.00 76.06 89 GLU A O 1
ATOM 679 N N . ILE A 1 90 ? -4.975 -2.872 -12.921 1.00 81.62 90 ILE A N 1
ATOM 680 C CA . ILE A 1 90 ? -5.828 -2.166 -11.958 1.00 81.62 90 ILE A CA 1
ATOM 681 C C . ILE A 1 90 ? -6.356 -3.176 -10.957 1.00 81.62 90 ILE A C 1
ATOM 683 O O . ILE A 1 90 ? -7.098 -4.090 -11.305 1.00 81.62 90 ILE A O 1
ATOM 687 N N . VAL A 1 91 ? -6.008 -2.936 -9.700 1.00 82.62 91 VAL A N 1
ATOM 688 C CA . VAL A 1 91 ? -6.426 -3.749 -8.570 1.00 82.62 91 VAL A CA 1
ATOM 689 C C . VAL A 1 91 ? -7.743 -3.208 -8.014 1.00 82.62 91 VAL A C 1
ATOM 691 O O . VAL A 1 91 ? -7.833 -2.034 -7.649 1.00 82.62 91 VAL A O 1
ATOM 694 N N . TYR A 1 92 ? -8.758 -4.067 -7.935 1.00 84.19 92 TYR A N 1
ATOM 695 C CA . TYR A 1 92 ? -10.050 -3.761 -7.319 1.00 84.19 92 TYR A CA 1
ATOM 696 C C . TYR A 1 92 ? -10.217 -4.562 -6.027 1.00 84.19 92 TYR A C 1
ATOM 698 O O . TYR A 1 92 ? -9.844 -5.729 -5.967 1.00 84.19 92 TYR A O 1
ATOM 706 N N . ALA A 1 93 ? -10.813 -3.9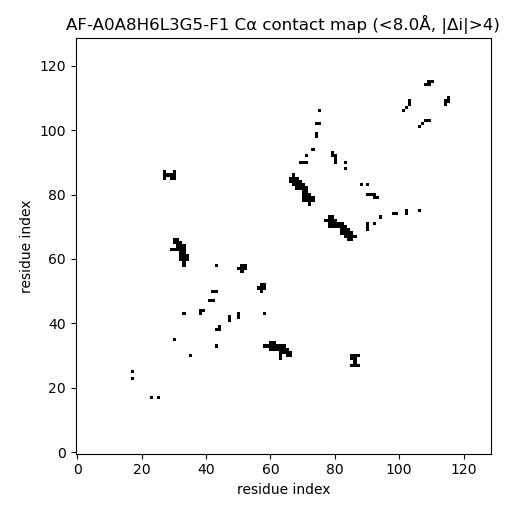44 -5.010 1.00 86.94 93 ALA A N 1
ATOM 707 C CA . ALA A 1 93 ? -11.171 -4.602 -3.759 1.00 86.94 93 ALA A CA 1
ATOM 708 C C . ALA A 1 93 ? -12.516 -4.067 -3.258 1.00 86.94 93 ALA A C 1
ATOM 710 O O . ALA A 1 93 ? -12.788 -2.867 -3.348 1.00 86.94 93 ALA A O 1
ATOM 711 N N . GLU A 1 94 ? -13.354 -4.950 -2.718 1.00 86.31 94 GLU A N 1
ATOM 712 C CA . GLU A 1 94 ? -14.576 -4.544 -2.028 1.00 86.31 94 GLU A CA 1
ATOM 713 C C . GLU A 1 94 ? -14.265 -4.214 -0.571 1.00 86.31 94 GLU A C 1
ATOM 715 O O . GLU A 1 94 ? -13.673 -5.016 0.148 1.00 86.31 94 GLU A O 1
ATOM 720 N N . LEU A 1 95 ? -14.704 -3.041 -0.121 1.00 85.88 95 LEU A N 1
ATOM 721 C CA . LEU A 1 95 ? -14.561 -2.621 1.267 1.00 85.88 95 LEU A CA 1
ATOM 722 C C . LEU A 1 95 ? -15.909 -2.747 1.974 1.00 85.88 95 LEU A C 1
ATOM 724 O O . LEU A 1 95 ? -16.873 -2.050 1.643 1.00 85.88 95 LEU A O 1
ATOM 728 N N . ARG A 1 96 ? -15.984 -3.633 2.970 1.00 85.94 96 ARG A N 1
ATOM 729 C CA . ARG A 1 96 ? -17.166 -3.780 3.822 1.00 85.94 96 ARG A CA 1
ATOM 730 C C . ARG A 1 96 ? -17.039 -2.830 5.006 1.00 85.94 96 ARG A C 1
ATOM 732 O O . ARG A 1 96 ? -16.251 -3.043 5.916 1.00 85.94 96 ARG A O 1
ATOM 739 N N . MET A 1 97 ? -17.855 -1.778 5.026 1.00 86.25 97 MET A N 1
ATOM 740 C CA . MET A 1 97 ? -17.791 -0.756 6.084 1.00 86.25 97 MET A CA 1
ATOM 741 C C . MET A 1 97 ? -18.065 -1.303 7.497 1.00 86.25 97 MET A C 1
ATOM 743 O O . MET A 1 97 ? -17.599 -0.722 8.476 1.00 86.25 97 MET A O 1
ATOM 747 N N . GLY A 1 98 ? -18.790 -2.424 7.610 1.00 84.31 98 GLY A N 1
ATOM 748 C CA . GLY A 1 98 ? -18.988 -3.126 8.883 1.00 84.31 98 GLY A CA 1
ATOM 749 C C . GLY A 1 98 ? -17.675 -3.639 9.479 1.00 84.31 98 GLY A C 1
ATOM 750 O O . GLY A 1 98 ? -17.426 -3.419 10.661 1.00 84.31 98 GLY A O 1
ATOM 751 N N . GLU A 1 99 ? -16.784 -4.180 8.644 1.00 82.06 99 GLU A N 1
ATOM 752 C CA . GLU A 1 99 ? -15.483 -4.717 9.068 1.00 82.06 99 GLU A CA 1
ATOM 753 C C . GLU A 1 99 ? -14.568 -3.635 9.649 1.00 82.06 99 GLU A C 1
ATOM 755 O O . GLU A 1 99 ? -13.760 -3.920 10.520 1.00 82.06 99 GLU A O 1
ATOM 760 N N . LEU A 1 100 ? -14.699 -2.372 9.223 1.00 80.00 100 LEU A N 1
ATOM 761 C CA . LEU A 1 100 ? -13.942 -1.259 9.815 1.00 80.00 100 LEU A CA 1
ATOM 762 C C . LEU A 1 100 ? -14.387 -0.969 11.250 1.00 80.00 100 LEU A C 1
ATOM 764 O O . LEU A 1 100 ? -13.572 -0.647 12.115 1.00 80.00 100 LEU A O 1
ATOM 768 N N . THR A 1 101 ? -15.693 -1.066 11.492 1.00 80.00 101 THR A N 1
ATOM 769 C CA . THR A 1 101 ? -16.284 -0.833 12.812 1.00 80.00 101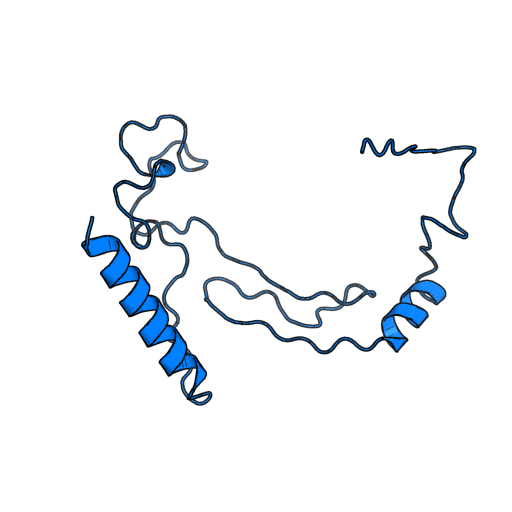 THR A CA 1
ATOM 770 C C . THR A 1 101 ? -15.964 -1.994 13.750 1.00 80.00 101 THR A C 1
ATOM 772 O O . THR A 1 101 ? -15.588 -1.765 14.898 1.00 80.00 101 THR A O 1
ATOM 775 N N . GLU A 1 102 ? -16.037 -3.225 13.242 1.00 79.69 102 GLU A N 1
ATOM 776 C CA . GLU A 1 102 ? -15.627 -4.434 13.957 1.00 79.69 102 GLU A CA 1
ATOM 777 C C . GLU A 1 102 ? -14.129 -4.435 14.243 1.00 79.69 102 GLU A C 1
ATOM 779 O O . GLU A 1 102 ? -13.751 -4.588 15.395 1.00 79.69 102 GLU A O 1
ATOM 784 N N . ALA A 1 103 ? -13.269 -4.157 13.259 1.00 76.50 103 ALA A N 1
ATOM 785 C CA . ALA A 1 103 ? -11.824 -4.100 13.466 1.00 76.50 103 ALA A CA 1
ATOM 786 C C . ALA A 1 103 ? -11.440 -3.094 14.554 1.00 76.50 103 ALA A C 1
ATOM 788 O O . ALA A 1 103 ? -10.574 -3.383 15.370 1.00 76.50 103 ALA A O 1
ATOM 789 N N . LYS A 1 104 ? -12.122 -1.947 14.634 1.00 74.62 104 LYS A N 1
ATOM 790 C CA . LYS A 1 104 ? -11.888 -0.974 15.706 1.00 74.62 104 LYS A CA 1
ATOM 791 C C . LYS A 1 104 ? -12.308 -1.484 17.096 1.00 74.62 104 LYS A C 1
ATOM 793 O O . LYS A 1 104 ? -11.725 -1.063 18.092 1.00 74.62 104 LYS A O 1
ATOM 798 N N . MET A 1 105 ? -13.330 -2.337 17.177 1.00 70.19 105 MET A N 1
ATOM 799 C CA . MET A 1 105 ? -13.830 -2.889 18.443 1.00 70.19 105 MET A CA 1
ATOM 800 C C . MET A 1 105 ? -13.097 -4.168 18.875 1.00 70.19 105 MET A C 1
ATOM 802 O O . MET A 1 105 ? -12.815 -4.327 20.060 1.00 70.19 105 MET A O 1
ATOM 806 N N . ASP A 1 106 ? -12.790 -5.056 17.931 1.00 63.16 106 ASP A N 1
ATOM 807 C CA . ASP A 1 106 ? -12.254 -6.404 18.155 1.00 63.16 106 ASP A CA 1
ATOM 808 C C . ASP A 1 106 ? -10.714 -6.385 18.214 1.00 63.16 106 ASP A C 1
ATOM 810 O O . ASP A 1 106 ? -10.104 -6.864 19.173 1.00 63.16 106 ASP A O 1
ATOM 814 N N . PHE A 1 107 ? -10.062 -5.697 17.265 1.00 56.97 107 PHE A N 1
ATOM 815 C CA . PHE A 1 107 ? -8.672 -5.260 17.411 1.00 56.97 107 PHE A CA 1
ATOM 816 C C . PHE A 1 107 ? -8.672 -3.948 18.180 1.00 56.97 107 PHE A C 1
ATOM 818 O O . PHE A 1 107 ? -8.504 -2.881 17.601 1.00 56.97 107 PHE A O 1
ATOM 825 N N . SER A 1 108 ? -8.829 -4.058 19.499 1.00 53.53 108 SER A N 1
ATOM 826 C CA . SER A 1 108 ? -8.856 -3.007 20.531 1.00 53.53 108 SER A CA 1
ATOM 827 C C . SER A 1 108 ? -7.818 -1.861 20.392 1.00 53.53 108 SER A C 1
ATOM 829 O O . SER A 1 108 ? -7.794 -0.942 21.191 1.00 53.53 108 SER A O 1
ATOM 831 N N . PHE A 1 109 ? -6.942 -1.845 19.393 1.00 61.66 109 PHE A N 1
ATOM 832 C CA . PHE A 1 109 ? -6.042 -0.753 19.053 1.00 61.66 109 PHE A CA 1
ATOM 833 C C . PHE A 1 109 ? -6.793 0.491 18.523 1.00 61.66 109 PHE A C 1
ATOM 835 O O . PHE A 1 109 ? -6.806 0.781 17.328 1.00 61.66 109 PHE A O 1
ATOM 842 N N . ASP A 1 110 ? -7.378 1.271 19.439 1.00 70.94 110 ASP A N 1
ATOM 843 C CA . ASP A 1 110 ? -7.777 2.667 19.213 1.00 70.94 110 ASP A CA 1
ATOM 844 C C . ASP A 1 110 ? -6.679 3.608 19.754 1.00 70.94 110 ASP A C 1
ATOM 846 O O . ASP A 1 110 ? -6.781 4.081 20.895 1.00 70.94 110 ASP A O 1
ATOM 850 N N . PRO A 1 111 ? -5.593 3.858 18.986 1.00 70.31 111 PRO A N 1
ATOM 851 C CA . PRO A 1 111 ? -4.409 4.578 19.466 1.00 70.31 111 PRO A CA 1
ATOM 852 C C . PRO A 1 111 ? -4.699 6.036 19.838 1.00 70.31 111 PRO A C 1
ATOM 854 O O . PRO A 1 111 ? -3.946 6.636 20.603 1.00 70.31 111 PRO A O 1
ATOM 857 N N . VAL A 1 112 ? -5.790 6.597 19.312 1.00 74.19 112 VAL A N 1
ATOM 858 C CA . VAL A 1 112 ? -6.223 7.978 19.563 1.00 74.19 112 VAL A CA 1
ATOM 859 C C . VAL A 1 112 ? -7.410 8.059 20.533 1.00 74.19 112 VAL A C 1
ATOM 861 O O . VAL A 1 112 ? -7.738 9.152 20.986 1.00 74.19 112 VAL A O 1
ATOM 864 N N . GLY A 1 113 ? -8.033 6.928 20.880 1.00 76.19 113 GLY A N 1
ATOM 865 C CA . GLY A 1 113 ? -9.152 6.829 21.822 1.00 76.19 113 GLY A CA 1
ATOM 866 C C . GLY A 1 113 ? -8.769 6.133 23.128 1.00 76.19 113 GLY A C 1
ATOM 867 O O . GLY A 1 113 ? -8.004 6.673 23.925 1.00 76.19 113 GLY A O 1
ATOM 868 N N . SER A 1 114 ? -9.314 4.941 23.391 1.00 75.00 114 SER A N 1
ATOM 869 C CA . SER A 1 114 ? -9.194 4.259 24.697 1.00 75.00 114 SER A CA 1
ATOM 870 C C . SER A 1 114 ? -7.757 3.918 25.121 1.00 75.00 114 SER A C 1
ATOM 872 O O . SER A 1 114 ? -7.479 3.807 26.321 1.00 75.00 114 SER A O 1
ATOM 874 N N . TYR A 1 115 ? -6.834 3.778 24.166 1.00 75.75 115 TYR A N 1
ATOM 875 C CA . TYR A 1 115 ? -5.417 3.508 24.440 1.00 75.75 115 TYR A CA 1
ATOM 876 C C . TYR A 1 115 ? -4.574 4.778 24.531 1.00 75.75 115 TYR A C 1
ATOM 878 O O . TYR A 1 115 ? -3.394 4.702 24.886 1.00 75.75 115 TYR A O 1
ATOM 886 N N . LEU A 1 116 ? -5.166 5.949 24.284 1.00 81.44 116 LEU A N 1
ATOM 887 C CA . LEU A 1 116 ? -4.464 7.211 24.406 1.00 81.44 116 LEU A CA 1
ATOM 888 C C . LEU A 1 116 ? -3.998 7.410 25.858 1.00 81.44 116 LEU A C 1
ATOM 890 O O . LEU A 1 116 ? -4.734 7.219 26.835 1.00 81.44 116 LEU A O 1
ATOM 894 N N . ARG A 1 117 ? -2.734 7.807 26.002 1.00 86.38 117 ARG A N 1
ATOM 895 C CA . ARG A 1 117 ? -2.119 8.202 27.273 1.00 86.38 117 ARG A CA 1
ATOM 896 C C . ARG A 1 117 ? -1.537 9.606 27.110 1.00 86.38 117 ARG A C 1
ATOM 898 O O . ARG A 1 117 ? -0.323 9.738 26.963 1.00 86.38 117 ARG A O 1
ATOM 905 N N . PRO A 1 118 ? -2.376 10.659 27.165 1.00 82.12 118 PRO A N 1
ATOM 906 C CA . PRO A 1 118 ? -1.928 12.035 26.936 1.00 82.12 118 PRO A CA 1
ATOM 907 C C . PRO A 1 118 ? -0.847 12.488 27.924 1.00 82.12 118 PRO A C 1
ATOM 909 O O . PRO A 1 118 ? -0.027 13.334 27.598 1.00 82.12 118 PRO A O 1
ATOM 912 N N . GLY A 1 119 ? -0.824 11.903 29.128 1.00 85.06 119 GLY A N 1
ATOM 913 C CA . GLY A 1 119 ? 0.220 12.154 30.125 1.00 85.06 119 GLY A CA 1
ATOM 914 C C . GLY A 1 119 ? 1.583 11.526 29.806 1.00 85.06 119 GLY A C 1
ATOM 915 O O . GLY A 1 119 ? 2.544 11.821 30.503 1.00 85.06 119 GLY A O 1
ATOM 916 N N . VAL A 1 120 ? 1.675 10.660 28.789 1.00 90.88 120 VAL A N 1
ATOM 917 C CA . VAL A 1 120 ? 2.925 10.015 28.348 1.00 90.88 120 VAL A CA 1
ATOM 918 C C . VAL A 1 120 ? 3.390 10.586 27.009 1.00 90.88 120 VAL A C 1
ATOM 920 O O . VAL A 1 120 ? 4.558 10.938 26.874 1.00 90.88 120 VAL A O 1
ATOM 923 N N . LEU A 1 121 ? 2.489 10.691 26.026 1.00 84.50 121 LEU A N 1
ATOM 924 C CA . LEU A 1 121 ? 2.792 11.219 24.696 1.00 84.50 121 LEU A CA 1
ATOM 925 C C . LEU A 1 121 ? 1.673 12.155 24.231 1.00 84.50 121 LEU A C 1
ATOM 927 O O . LEU A 1 121 ? 0.505 11.770 24.188 1.00 84.50 121 LEU A O 1
ATOM 931 N N . TYR A 1 122 ? 2.060 13.367 23.840 1.00 88.69 122 TYR A N 1
ATOM 932 C CA . TYR A 1 122 ? 1.181 14.379 23.265 1.00 88.69 122 TYR A CA 1
ATOM 933 C C . TYR A 1 122 ? 1.869 15.029 22.060 1.00 88.69 122 TYR A C 1
ATOM 935 O O . TYR A 1 122 ? 3.017 15.459 22.166 1.00 88.69 122 TYR A O 1
ATOM 943 N N . VAL A 1 123 ? 1.172 15.088 20.919 1.00 86.94 123 VAL A N 1
ATOM 944 C CA . VAL A 1 123 ? 1.694 15.629 19.653 1.00 86.94 123 VAL A CA 1
ATOM 945 C C . VAL A 1 123 ? 0.743 16.723 19.149 1.00 86.94 123 VAL A C 1
ATOM 947 O O . VAL A 1 123 ? -0.286 16.399 18.556 1.00 86.94 123 VAL A O 1
ATOM 950 N N . PRO A 1 124 ? 1.030 18.012 19.411 1.00 89.00 124 PRO A N 1
ATOM 951 C CA . PRO A 1 124 ? 0.231 19.112 18.881 1.00 89.00 124 PRO A CA 1
ATOM 952 C C . PRO A 1 124 ? 0.498 19.309 17.383 1.00 89.00 124 PRO A C 1
ATOM 954 O O . PRO A 1 124 ? 1.615 19.101 16.911 1.00 89.00 124 PRO A O 1
ATOM 957 N N . VAL A 1 125 ? -0.522 19.750 16.645 1.00 90.31 125 VAL A N 1
ATOM 958 C CA . VAL A 1 125 ? -0.409 20.126 15.228 1.00 90.31 125 VAL A CA 1
ATOM 959 C C . VAL A 1 125 ? -0.796 21.596 15.091 1.00 90.31 125 VAL A C 1
ATOM 961 O O . VAL A 1 125 ? -1.880 21.986 15.524 1.00 90.31 125 VAL A O 1
ATOM 964 N N . GLU A 1 126 ? 0.073 22.410 14.496 1.00 92.38 126 GLU A N 1
ATOM 965 C CA . GLU A 1 126 ? -0.232 23.799 14.142 1.00 92.38 126 GLU A CA 1
ATOM 966 C C . GLU A 1 126 ? -0.682 23.864 12.682 1.00 92.38 126 GLU A C 1
ATOM 968 O O . GLU A 1 126 ? 0.032 23.427 11.779 1.00 92.38 126 GLU A O 1
ATOM 973 N N . VAL A 1 127 ? -1.879 24.402 12.449 1.00 90.88 127 VAL A N 1
ATOM 974 C CA . VAL A 1 127 ? -2.401 24.641 11.101 1.00 90.88 127 VAL A CA 1
ATOM 975 C C . VAL A 1 127 ? -2.301 26.135 10.823 1.00 90.88 127 VAL A C 1
ATOM 977 O O . VAL A 1 127 ? -3.001 26.932 11.447 1.00 90.88 127 VAL A O 1
ATOM 980 N N . LEU A 1 128 ? -1.407 26.508 9.908 1.00 85.56 128 LEU A N 1
ATOM 981 C CA . LEU A 1 128 ? -1.252 27.878 9.424 1.00 85.56 128 LEU A CA 1
ATOM 982 C C . LEU A 1 128 ? -2.142 28.064 8.188 1.00 85.56 128 LEU A C 1
ATOM 984 O O . LEU A 1 128 ? -2.080 27.253 7.263 1.00 85.56 128 LEU A O 1
ATOM 988 N N . TYR A 1 129 ? -2.977 29.102 8.211 1.00 74.88 129 TYR A N 1
ATOM 989 C CA . TYR A 1 129 ? -3.865 29.499 7.114 1.00 74.88 129 TYR A CA 1
ATOM 990 C C . TYR A 1 129 ? -3.220 30.572 6.239 1.00 74.88 129 TYR A C 1
ATOM 992 O O . TYR A 1 129 ? -2.489 31.420 6.803 1.00 74.88 129 TYR A O 1
#